Protein AF-A0A2D4P4P6-F1 (afdb_monomer_lite)

pLDDT: mean 73.0, std 26.08, range [29.73, 98.81]

Radius of gyration: 42.28 Å; chains: 1; bounding box: 96×67×113 Å

Structure (mmCIF, N/CA/C/O backbone):
data_AF-A0A2D4P4P6-F1
#
_entry.id   AF-A0A2D4P4P6-F1
#
loop_
_atom_site.group_PDB
_atom_site.id
_atom_site.type_symbol
_atom_site.label_atom_id
_atom_site.label_alt_id
_atom_site.label_comp_id
_atom_site.label_asym_id
_atom_site.label_entity_id
_atom_site.label_seq_id
_atom_site.pdbx_PDB_ins_code
_atom_site.Cartn_x
_atom_site.Cartn_y
_atom_site.Cartn_z
_atom_site.occupancy
_atom_site.B_iso_or_equiv
_atom_site.auth_seq_id
_atom_site.auth_comp_id
_atom_site.auth_asym_id
_atom_site.auth_atom_id
_atom_site.pdbx_PDB_model_num
ATOM 1 N N . MET A 1 1 ? 44.220 -4.987 -68.800 1.00 83.56 1 MET A N 1
ATOM 2 C CA . MET A 1 1 ? 42.803 -4.575 -68.641 1.00 83.56 1 MET A CA 1
ATOM 3 C C . MET A 1 1 ? 42.045 -5.497 -67.684 1.00 83.56 1 MET A C 1
ATOM 5 O O . MET A 1 1 ? 41.538 -4.999 -66.688 1.00 83.56 1 MET A O 1
ATOM 9 N N . LEU A 1 2 ? 42.049 -6.820 -67.900 1.00 89.75 2 LEU A N 1
ATOM 10 C CA . LEU A 1 2 ? 41.398 -7.807 -67.014 1.00 89.75 2 LEU A CA 1
ATOM 11 C C . LEU A 1 2 ? 41.877 -7.759 -65.550 1.00 89.75 2 LEU A C 1
ATOM 13 O O . LEU A 1 2 ? 41.054 -7.724 -64.644 1.00 89.75 2 LEU A O 1
ATOM 17 N N . SER A 1 3 ? 43.186 -7.663 -65.298 1.00 92.94 3 SER A N 1
ATOM 18 C CA . SER A 1 3 ? 43.728 -7.627 -63.927 1.00 92.94 3 SER A CA 1
ATOM 19 C C . SER A 1 3 ? 43.323 -6.371 -63.147 1.00 92.94 3 SER A C 1
ATOM 21 O O . SER A 1 3 ? 43.089 -6.429 -61.943 1.00 92.94 3 SER A O 1
ATOM 23 N N . SER A 1 4 ? 43.213 -5.227 -63.828 1.00 93.94 4 SER A N 1
ATOM 24 C CA . SER A 1 4 ? 42.753 -3.968 -63.227 1.00 93.94 4 SER A CA 1
ATOM 25 C C . SER A 1 4 ? 41.258 -4.011 -62.917 1.00 93.94 4 SER A C 1
ATOM 27 O O . SER A 1 4 ? 40.832 -3.497 -61.886 1.00 93.94 4 SER A O 1
ATOM 29 N N . TRP A 1 5 ? 40.472 -4.650 -63.788 1.00 92.12 5 TRP A N 1
ATOM 30 C CA . TRP A 1 5 ? 39.048 -4.879 -63.566 1.00 92.12 5 TRP A CA 1
ATOM 31 C C . TRP A 1 5 ? 38.815 -5.829 -62.385 1.00 92.12 5 TRP A C 1
ATOM 33 O O . TRP A 1 5 ? 38.072 -5.477 -61.476 1.00 92.12 5 TRP A O 1
ATOM 43 N N . LEU A 1 6 ? 39.537 -6.953 -62.332 1.00 94.31 6 LEU A N 1
ATOM 44 C CA . LEU A 1 6 ? 39.448 -7.931 -61.244 1.00 94.31 6 LEU A CA 1
ATOM 45 C C . LEU A 1 6 ? 39.867 -7.340 -59.890 1.00 94.31 6 LEU A C 1
ATOM 47 O O . LEU A 1 6 ? 39.228 -7.582 -58.871 1.00 94.31 6 LEU A O 1
ATOM 51 N N . ARG A 1 7 ? 40.918 -6.512 -59.873 1.00 94.94 7 ARG A N 1
ATOM 52 C CA . ARG A 1 7 ? 41.335 -5.794 -58.661 1.00 94.94 7 ARG A CA 1
ATOM 53 C C . ARG A 1 7 ? 40.265 -4.803 -58.203 1.00 94.94 7 ARG A C 1
ATOM 55 O O . ARG A 1 7 ? 40.015 -4.691 -57.010 1.00 94.94 7 ARG A O 1
ATOM 62 N N . ARG A 1 8 ? 39.619 -4.100 -59.138 1.00 95.19 8 ARG A N 1
ATOM 63 C CA . ARG A 1 8 ? 38.553 -3.141 -58.828 1.00 95.19 8 ARG A CA 1
ATOM 64 C C . ARG A 1 8 ? 37.302 -3.837 -58.291 1.00 95.19 8 ARG A C 1
ATOM 66 O O . ARG A 1 8 ? 36.744 -3.369 -57.308 1.00 95.19 8 ARG A O 1
ATOM 73 N N . THR A 1 9 ? 36.882 -4.951 -58.886 1.00 93.94 9 THR A N 1
ATOM 74 C CA . THR A 1 9 ? 35.724 -5.720 -58.404 1.00 93.94 9 THR A CA 1
ATOM 75 C C . THR A 1 9 ? 36.006 -6.400 -57.067 1.00 93.94 9 THR A C 1
ATOM 77 O O . THR A 1 9 ? 35.163 -6.346 -56.176 1.00 93.94 9 THR A O 1
ATOM 80 N N . SER A 1 10 ? 37.210 -6.946 -56.874 1.00 95.19 10 SER A N 1
ATOM 81 C CA . SER A 1 10 ? 37.650 -7.481 -55.579 1.00 95.19 10 SER A CA 1
ATOM 82 C C . SER A 1 10 ? 37.658 -6.400 -54.493 1.00 95.19 10 SER A C 1
ATOM 84 O O . SER A 1 10 ? 37.077 -6.600 -53.428 1.00 95.19 10 SER A O 1
ATOM 86 N N . GLN A 1 11 ? 38.211 -5.218 -54.784 1.00 94.69 11 GLN A N 1
ATOM 87 C CA . GLN A 1 11 ? 38.193 -4.084 -53.858 1.00 94.69 11 GLN A CA 1
ATOM 88 C C . GLN A 1 11 ? 36.762 -3.637 -53.528 1.00 94.69 11 GLN A C 1
ATOM 90 O O . GLN A 1 11 ? 36.450 -3.405 -52.363 1.00 94.69 11 GLN A O 1
ATOM 95 N N . GLN A 1 12 ? 35.885 -3.552 -54.532 1.00 94.69 12 GLN A N 1
ATOM 96 C CA . GLN A 1 12 ? 34.482 -3.176 -54.347 1.00 94.69 12 GLN A CA 1
ATOM 97 C C . GLN A 1 12 ? 33.739 -4.176 -53.449 1.00 94.69 12 GLN A C 1
ATOM 99 O O . GLN A 1 12 ? 32.992 -3.760 -52.565 1.00 94.69 12 GLN A O 1
ATOM 104 N N . SER A 1 13 ? 33.977 -5.477 -53.643 1.00 96.12 13 SER A N 1
ATOM 105 C CA . SER A 1 13 ? 33.396 -6.540 -52.818 1.00 96.12 13 SER A CA 1
ATOM 106 C C . SER A 1 13 ? 33.871 -6.457 -51.368 1.00 96.12 13 SER A C 1
ATOM 108 O O . SER A 1 13 ? 33.055 -6.557 -50.456 1.00 96.12 13 SER A O 1
ATOM 110 N N . CYS A 1 14 ? 35.169 -6.230 -51.138 1.00 95.44 14 CYS A N 1
ATOM 111 C CA . CYS A 1 14 ? 35.709 -6.048 -49.789 1.00 95.44 14 CYS A CA 1
ATOM 112 C C . CYS A 1 14 ? 35.119 -4.811 -49.099 1.00 95.44 14 CYS A C 1
ATOM 114 O O . CYS A 1 14 ? 34.770 -4.874 -47.923 1.00 95.44 14 CYS A O 1
ATOM 116 N N . CYS A 1 15 ? 34.967 -3.696 -49.822 1.00 95.44 15 CYS A N 1
ATOM 117 C CA . CYS A 1 15 ? 34.349 -2.484 -49.282 1.00 95.44 15 CYS A CA 1
ATOM 118 C C . CYS A 1 15 ? 32.874 -2.697 -48.910 1.00 95.44 15 CYS A C 1
ATOM 120 O O . CYS A 1 15 ? 32.446 -2.229 -47.859 1.00 95.44 15 CYS A O 1
ATOM 122 N N . ALA A 1 16 ? 32.110 -3.417 -49.738 1.00 95.19 16 ALA A N 1
ATOM 123 C CA . ALA A 1 16 ? 30.715 -3.741 -49.442 1.00 95.19 16 ALA A CA 1
ATOM 124 C C . ALA A 1 16 ? 30.589 -4.636 -48.196 1.00 95.19 16 ALA A C 1
ATOM 126 O O . ALA A 1 16 ? 29.801 -4.332 -47.305 1.00 95.19 16 ALA A O 1
ATOM 127 N N . ALA A 1 17 ? 31.424 -5.676 -48.092 1.00 95.62 17 ALA A N 1
ATOM 128 C CA . ALA A 1 17 ? 31.453 -6.556 -46.924 1.00 95.62 17 ALA A CA 1
ATOM 129 C C . ALA A 1 17 ? 31.847 -5.804 -45.639 1.00 95.62 17 ALA A C 1
ATOM 131 O O . ALA A 1 17 ? 31.240 -6.007 -44.590 1.00 95.62 17 ALA A O 1
ATOM 132 N N . ALA A 1 18 ? 32.824 -4.894 -45.713 1.00 95.25 18 ALA A N 1
ATOM 133 C CA . ALA A 1 18 ? 33.213 -4.065 -44.573 1.00 95.25 18 ALA A CA 1
ATOM 134 C C . ALA A 1 18 ? 32.061 -3.158 -44.102 1.00 95.25 18 ALA A C 1
ATOM 136 O O . ALA A 1 18 ? 31.799 -3.081 -42.904 1.00 95.25 18 ALA A O 1
ATOM 137 N N . ALA A 1 19 ? 31.339 -2.525 -45.034 1.00 95.06 19 ALA A N 1
ATOM 138 C CA . ALA A 1 19 ? 30.189 -1.683 -44.711 1.00 95.06 19 ALA A CA 1
ATOM 139 C C . ALA A 1 19 ? 29.049 -2.476 -44.048 1.00 95.06 19 ALA A C 1
ATOM 141 O O . ALA A 1 19 ? 28.453 -1.999 -43.082 1.00 95.06 19 ALA A O 1
ATOM 142 N N . GLU A 1 20 ? 28.778 -3.697 -44.520 1.00 95.62 20 GLU A N 1
ATOM 143 C CA . GLU A 1 20 ? 27.780 -4.588 -43.916 1.00 95.62 20 GLU A CA 1
ATOM 144 C C . GLU A 1 20 ? 28.156 -4.967 -42.478 1.00 95.62 20 GLU A C 1
ATOM 146 O O . GLU A 1 20 ? 27.330 -4.867 -41.570 1.00 95.62 20 GLU A O 1
ATOM 151 N N . VAL A 1 21 ? 29.415 -5.347 -42.241 1.00 94.94 21 VAL A N 1
ATOM 152 C CA . VAL A 1 21 ? 29.899 -5.680 -40.894 1.00 94.94 21 VAL A CA 1
ATOM 153 C C . VAL A 1 21 ? 29.772 -4.477 -39.956 1.00 94.94 21 VAL A C 1
ATOM 155 O O . VAL A 1 21 ? 29.282 -4.629 -38.839 1.00 94.94 21 VAL A O 1
ATOM 158 N N . THR A 1 22 ? 30.142 -3.271 -40.401 1.00 95.19 22 THR A N 1
ATOM 159 C CA . THR A 1 22 ? 29.988 -2.051 -39.593 1.00 95.19 22 THR A CA 1
ATOM 160 C C . THR A 1 22 ? 28.523 -1.746 -39.277 1.00 95.19 22 THR A C 1
ATOM 162 O O . THR A 1 22 ? 28.216 -1.409 -38.134 1.00 95.19 22 THR A O 1
ATOM 165 N N . ALA A 1 23 ? 27.611 -1.905 -40.242 1.00 93.88 23 ALA A N 1
ATOM 166 C CA . ALA A 1 23 ? 26.179 -1.713 -40.012 1.00 93.88 23 ALA A CA 1
ATOM 167 C C . ALA A 1 23 ? 25.640 -2.690 -38.953 1.00 93.88 23 ALA A C 1
ATOM 169 O O . ALA A 1 23 ? 24.974 -2.274 -38.009 1.00 93.88 23 ALA A O 1
ATOM 170 N N . ARG A 1 24 ? 26.022 -3.970 -39.035 1.00 93.31 24 ARG A N 1
ATOM 171 C CA . ARG A 1 24 ? 25.617 -4.991 -38.054 1.00 93.31 24 ARG A CA 1
ATOM 172 C C . ARG A 1 24 ? 26.153 -4.704 -36.654 1.00 93.31 24 ARG A C 1
ATOM 174 O O . ARG A 1 24 ? 25.419 -4.844 -35.681 1.00 93.31 24 ARG A O 1
ATOM 181 N N . VAL A 1 25 ? 27.413 -4.283 -36.538 1.00 93.88 25 VAL A N 1
ATOM 182 C CA . VAL A 1 25 ? 28.000 -3.884 -35.247 1.00 93.88 25 VAL A CA 1
ATOM 183 C C . VAL A 1 25 ? 27.255 -2.682 -34.661 1.00 93.88 25 VAL A C 1
ATOM 185 O O . VAL A 1 25 ? 26.959 -2.668 -33.465 1.00 93.88 25 VAL A O 1
ATOM 188 N N . GLN A 1 26 ? 26.905 -1.699 -35.495 1.00 91.00 26 GLN A N 1
ATOM 189 C CA . GLN A 1 26 ? 26.133 -0.535 -35.070 1.00 91.00 26 GLN A CA 1
ATOM 190 C C . GLN A 1 26 ? 24.738 -0.930 -34.567 1.00 91.00 26 GLN A C 1
ATOM 192 O O . GLN A 1 26 ? 24.301 -0.420 -33.535 1.00 91.00 26 GLN A O 1
ATOM 197 N N . ASP A 1 27 ? 24.051 -1.842 -35.254 1.00 92.19 27 ASP A N 1
ATOM 198 C CA . ASP A 1 27 ? 22.727 -2.320 -34.849 1.00 92.19 27 ASP A CA 1
ATOM 199 C C . ASP A 1 27 ? 22.785 -3.106 -33.534 1.00 92.19 27 ASP A C 1
ATOM 201 O O . ASP A 1 27 ? 22.009 -2.826 -32.620 1.00 92.19 27 ASP A O 1
ATOM 205 N N . CYS A 1 28 ? 23.758 -4.007 -33.371 1.00 93.56 28 CYS A N 1
ATOM 206 C CA . CYS A 1 28 ? 23.972 -4.714 -32.104 1.00 93.56 28 CYS A CA 1
ATOM 207 C C . CYS A 1 28 ? 24.255 -3.748 -30.943 1.00 93.56 28 CYS A C 1
ATOM 209 O O . CYS A 1 28 ? 23.679 -3.892 -29.869 1.00 93.56 28 CYS A O 1
ATOM 211 N N . SER A 1 29 ? 25.096 -2.728 -31.157 1.00 93.44 29 SER A N 1
ATOM 212 C CA . SER A 1 29 ? 25.375 -1.704 -30.140 1.00 93.44 29 SER A CA 1
ATOM 213 C C . SER A 1 29 ? 24.121 -0.914 -29.753 1.00 93.44 29 SER A C 1
ATOM 215 O O . SER A 1 29 ? 23.928 -0.574 -28.585 1.00 93.44 29 SER A O 1
ATOM 217 N N . ARG A 1 30 ? 23.238 -0.631 -30.717 1.00 93.00 30 ARG A N 1
ATOM 218 C CA . ARG A 1 30 ? 21.951 0.018 -30.439 1.00 93.00 30 ARG A CA 1
ATOM 219 C C . ARG A 1 30 ? 21.046 -0.874 -29.595 1.00 93.00 30 ARG A C 1
ATOM 221 O O . ARG A 1 30 ? 20.443 -0.370 -28.653 1.00 93.00 30 ARG A O 1
ATOM 228 N N . LEU A 1 31 ? 20.975 -2.168 -29.906 1.00 96.81 31 LEU A N 1
ATOM 229 C CA . LEU A 1 31 ? 20.166 -3.134 -29.158 1.00 96.81 31 LEU A CA 1
ATOM 230 C C . LEU A 1 31 ? 20.666 -3.328 -27.718 1.00 96.81 31 LEU A C 1
ATOM 232 O O . LEU A 1 31 ? 19.852 -3.276 -26.803 1.00 96.81 31 LEU A O 1
ATOM 236 N N . ASP A 1 32 ? 21.980 -3.420 -27.498 1.00 96.56 32 ASP A N 1
ATOM 237 C CA . ASP A 1 32 ? 22.584 -3.508 -26.153 1.00 96.56 32 ASP A CA 1
ATOM 238 C C . ASP A 1 32 ? 22.203 -2.308 -25.262 1.00 96.56 32 ASP A C 1
ATOM 240 O O . ASP A 1 32 ? 21.874 -2.455 -24.084 1.00 96.56 32 ASP A O 1
ATOM 244 N N . ARG A 1 33 ? 22.160 -1.098 -25.835 1.00 96.50 33 ARG A N 1
ATOM 245 C CA . ARG A 1 33 ? 21.708 0.101 -25.109 1.00 96.50 33 ARG A CA 1
ATOM 246 C C . ARG A 1 33 ? 20.234 0.027 -24.715 1.00 96.50 33 ARG A C 1
ATOM 248 O O . ARG A 1 33 ? 19.877 0.486 -23.627 1.00 96.50 33 ARG A O 1
ATOM 255 N N . PHE A 1 34 ? 19.383 -0.514 -25.587 1.00 97.50 34 PHE A N 1
ATOM 256 C CA . PHE A 1 34 ? 17.970 -0.721 -25.267 1.00 97.50 34 PHE A CA 1
ATOM 257 C C . PHE A 1 34 ? 17.800 -1.757 -24.158 1.00 97.50 34 PHE A C 1
ATOM 259 O O . PHE A 1 34 ? 17.034 -1.521 -23.227 1.00 97.50 34 PHE A O 1
ATOM 266 N N . GLU A 1 35 ? 18.550 -2.854 -24.211 1.00 97.94 35 GLU A N 1
ATOM 267 C CA . GLU A 1 35 ? 18.495 -3.913 -23.205 1.00 97.94 35 GLU A CA 1
ATOM 268 C C . GLU A 1 35 ? 18.905 -3.408 -21.817 1.00 97.94 35 GLU A C 1
ATOM 270 O O . GLU A 1 35 ? 18.143 -3.557 -20.863 1.00 97.94 35 GLU A O 1
ATOM 275 N N . LYS A 1 36 ? 20.017 -2.671 -21.720 1.00 98.25 36 LYS A N 1
ATOM 276 C CA . LYS A 1 36 ? 20.448 -2.026 -20.465 1.00 98.25 36 LYS A CA 1
ATOM 277 C C . LYS A 1 36 ? 19.409 -1.056 -19.916 1.00 98.25 36 LYS A C 1
ATOM 279 O O . LYS A 1 36 ? 19.173 -0.996 -18.713 1.00 98.25 36 LYS A O 1
ATOM 284 N N . THR A 1 37 ? 18.768 -0.290 -20.797 1.00 97.94 37 THR A N 1
ATOM 285 C CA . THR A 1 37 ? 17.708 0.639 -20.383 1.00 97.94 37 THR A CA 1
ATOM 286 C C . THR A 1 37 ? 16.501 -0.124 -19.838 1.00 97.94 37 THR A C 1
ATOM 288 O O . THR A 1 37 ? 15.964 0.249 -18.798 1.00 97.94 37 THR A O 1
ATOM 291 N N . ASN A 1 38 ? 16.104 -1.221 -20.488 1.00 98.19 38 ASN A N 1
ATOM 292 C CA . ASN A 1 38 ? 15.016 -2.077 -20.018 1.00 98.19 38 ASN A CA 1
ATOM 293 C C . ASN A 1 38 ? 15.330 -2.718 -18.665 1.00 98.19 38 ASN A C 1
ATOM 295 O O . ASN A 1 38 ? 14.456 -2.763 -17.802 1.00 98.19 38 ASN A O 1
ATOM 299 N N . GLU A 1 39 ? 16.566 -3.168 -18.452 1.00 98.31 39 GLU A N 1
ATOM 300 C CA . GLU A 1 39 ? 17.004 -3.714 -17.168 1.00 98.31 39 GLU A CA 1
ATOM 301 C C . GLU A 1 39 ? 16.921 -2.662 -16.053 1.00 98.31 39 GLU A C 1
ATOM 303 O O . GLU A 1 39 ? 16.354 -2.929 -14.991 1.00 98.31 39 GLU A O 1
ATOM 308 N N . MET A 1 40 ? 17.394 -1.436 -16.307 1.00 98.38 40 MET A N 1
ATOM 309 C CA . MET A 1 40 ? 17.274 -0.338 -15.341 1.00 98.38 40 MET A CA 1
ATOM 310 C C . MET A 1 40 ? 15.812 -0.002 -15.025 1.00 98.38 40 MET A C 1
ATOM 312 O O . MET A 1 40 ? 15.469 0.221 -13.864 1.00 98.38 40 MET A O 1
ATOM 316 N N . LEU A 1 41 ? 14.932 -0.003 -16.031 1.00 98.50 41 LEU A N 1
ATOM 317 C CA . LEU A 1 41 ? 13.499 0.222 -15.829 1.00 98.50 41 LEU A CA 1
ATOM 318 C C . LEU A 1 41 ? 12.847 -0.908 -15.030 1.00 98.50 41 LEU A C 1
ATOM 320 O O . LEU A 1 41 ? 12.016 -0.647 -14.162 1.00 98.50 41 LEU A O 1
ATOM 324 N N . LEU A 1 42 ? 13.230 -2.158 -15.289 1.00 98.50 42 LEU A N 1
ATOM 325 C CA . LEU A 1 42 ? 12.737 -3.305 -14.536 1.00 98.50 42 LEU A CA 1
ATOM 326 C C . LEU A 1 42 ? 13.175 -3.225 -13.069 1.00 98.50 42 LEU A C 1
ATOM 328 O O . LEU A 1 42 ? 12.354 -3.417 -12.171 1.00 98.50 42 LEU A O 1
ATOM 332 N N . ASN A 1 43 ? 14.441 -2.882 -12.821 1.00 98.38 43 ASN A N 1
ATOM 333 C CA . ASN A 1 43 ? 14.964 -2.681 -11.475 1.00 98.38 43 ASN A CA 1
ATOM 334 C C . ASN A 1 43 ? 14.226 -1.546 -10.748 1.00 98.38 43 ASN A C 1
ATOM 336 O O . ASN A 1 43 ? 13.784 -1.732 -9.613 1.00 98.38 43 ASN A O 1
ATOM 340 N N . PHE A 1 44 ? 14.017 -0.413 -11.424 1.00 98.56 44 PHE A N 1
ATOM 341 C CA . PHE A 1 44 ? 13.265 0.715 -10.880 1.00 98.56 44 PHE A CA 1
ATOM 342 C C . PHE A 1 44 ? 11.826 0.330 -10.527 1.00 98.56 44 PHE A C 1
ATOM 344 O O . PHE A 1 44 ? 11.369 0.630 -9.427 1.00 98.56 44 PHE A O 1
ATOM 351 N N . ASN A 1 45 ? 11.124 -0.363 -11.427 1.00 98.31 45 ASN A N 1
ATOM 352 C CA . ASN A 1 45 ? 9.757 -0.829 -11.190 1.00 98.31 45 ASN A CA 1
ATOM 353 C C . ASN A 1 45 ? 9.675 -1.799 -10.007 1.00 98.31 45 ASN A C 1
ATOM 355 O O . ASN A 1 45 ? 8.740 -1.730 -9.212 1.00 98.31 45 ASN A O 1
ATOM 359 N N . ASN A 1 46 ? 10.664 -2.680 -9.852 1.00 98.50 46 ASN A N 1
ATOM 360 C CA . ASN A 1 46 ? 10.730 -3.566 -8.697 1.00 98.50 46 ASN A CA 1
ATOM 361 C C . ASN A 1 46 ? 10.963 -2.778 -7.397 1.00 98.50 46 ASN A C 1
ATOM 363 O O . ASN A 1 46 ? 10.237 -2.956 -6.421 1.00 98.50 46 ASN A O 1
ATOM 367 N N . LEU A 1 47 ? 11.937 -1.863 -7.385 1.00 98.44 47 LEU A N 1
ATOM 368 C CA . LEU A 1 47 ? 12.246 -1.047 -6.211 1.00 98.44 47 LEU A CA 1
ATOM 369 C C . LEU A 1 47 ? 11.062 -0.161 -5.801 1.00 98.44 47 LEU A C 1
ATOM 371 O O . LEU A 1 47 ? 10.751 -0.059 -4.612 1.00 98.44 47 LEU A O 1
ATOM 375 N N . SER A 1 48 ? 10.394 0.469 -6.769 1.00 98.44 48 SER A N 1
ATOM 376 C CA . SER A 1 48 ? 9.210 1.292 -6.516 1.00 98.44 48 SER A CA 1
ATOM 377 C C . SER A 1 48 ? 8.043 0.444 -6.005 1.00 98.44 48 SER A C 1
ATOM 379 O O . SER A 1 48 ? 7.394 0.840 -5.035 1.00 98.44 48 SER A O 1
ATOM 381 N N . GLY A 1 49 ? 7.848 -0.758 -6.557 1.00 98.56 49 GLY A N 1
ATOM 382 C CA . GLY A 1 49 ? 6.881 -1.740 -6.069 1.00 98.56 49 GLY A CA 1
ATOM 383 C C . GLY A 1 49 ? 7.127 -2.141 -4.612 1.00 98.56 49 GLY A C 1
ATOM 384 O O . GLY A 1 49 ? 6.209 -2.069 -3.796 1.00 98.56 49 GLY A O 1
ATOM 385 N N . VAL A 1 50 ? 8.371 -2.475 -4.253 1.00 98.50 50 VAL A N 1
ATOM 386 C CA . VAL A 1 50 ? 8.755 -2.826 -2.873 1.00 98.50 50 VAL A CA 1
ATOM 387 C C . VAL A 1 50 ? 8.501 -1.663 -1.912 1.00 98.50 50 VAL A C 1
ATOM 389 O O . VAL A 1 50 ? 7.895 -1.857 -0.857 1.00 98.50 50 VAL A O 1
ATOM 392 N N . ARG A 1 51 ? 8.916 -0.440 -2.268 1.00 98.31 51 ARG A N 1
ATOM 393 C CA . ARG A 1 51 ? 8.692 0.753 -1.430 1.00 98.31 51 ARG A CA 1
ATOM 394 C C . ARG A 1 51 ? 7.203 1.026 -1.219 1.00 98.31 51 ARG A C 1
ATOM 396 O O . ARG A 1 51 ? 6.778 1.302 -0.098 1.00 98.31 51 ARG A O 1
ATOM 403 N N . MET A 1 52 ? 6.405 0.905 -2.279 1.00 98.50 52 MET A N 1
ATOM 404 C CA . MET A 1 52 ? 4.955 1.069 -2.206 1.00 98.50 52 MET A CA 1
ATOM 405 C C . MET A 1 52 ? 4.315 0.003 -1.311 1.00 98.50 52 MET A C 1
ATOM 407 O O . MET A 1 52 ? 3.480 0.338 -0.472 1.00 98.50 52 MET A O 1
ATOM 411 N N . GLN A 1 53 ? 4.721 -1.262 -1.446 1.00 98.62 53 GLN A N 1
ATOM 412 C CA . GLN A 1 53 ? 4.210 -2.349 -0.615 1.00 98.62 53 GLN A CA 1
ATOM 413 C C . GLN A 1 53 ? 4.505 -2.105 0.871 1.00 98.62 53 GLN A C 1
ATOM 415 O O . GLN A 1 53 ? 3.595 -2.210 1.689 1.00 98.62 53 GLN A O 1
ATOM 420 N N . GLN A 1 54 ? 5.731 -1.703 1.216 1.00 98.38 54 GLN A N 1
ATOM 421 C CA . GLN A 1 54 ? 6.109 -1.395 2.600 1.00 98.38 54 GLN A CA 1
ATOM 422 C C . GLN A 1 54 ? 5.254 -0.275 3.201 1.00 98.38 54 GLN A C 1
ATOM 424 O O . GLN A 1 54 ? 4.793 -0.377 4.339 1.00 98.38 54 GLN A O 1
ATOM 429 N N . MET A 1 55 ? 5.025 0.800 2.443 1.00 98.44 55 MET A N 1
ATOM 430 C CA . MET A 1 55 ? 4.156 1.891 2.880 1.00 98.44 55 MET A CA 1
ATOM 431 C C . MET A 1 55 ? 2.711 1.407 3.062 1.00 98.44 55 MET A C 1
ATOM 433 O O . MET A 1 55 ? 2.082 1.705 4.078 1.00 98.44 55 MET A O 1
ATOM 437 N N . ASN A 1 56 ? 2.194 0.631 2.109 1.00 98.56 56 ASN A N 1
ATOM 438 C CA . ASN A 1 56 ? 0.839 0.094 2.161 1.00 98.56 56 ASN A CA 1
ATOM 439 C C . ASN A 1 56 ? 0.635 -0.840 3.366 1.00 98.56 56 ASN A C 1
ATOM 441 O O . ASN A 1 56 ? -0.378 -0.746 4.054 1.00 98.56 56 ASN A O 1
ATOM 445 N N . GLU A 1 57 ? 1.607 -1.696 3.681 1.00 98.56 57 GLU A N 1
ATOM 446 C CA . GLU A 1 57 ? 1.565 -2.570 4.859 1.00 98.56 57 GLU A CA 1
ATOM 447 C C . GLU A 1 57 ? 1.471 -1.769 6.164 1.00 98.56 57 GLU A C 1
ATOM 449 O O . GLU A 1 57 ? 0.629 -2.068 7.015 1.00 98.56 57 GLU A O 1
ATOM 454 N N . ARG A 1 58 ? 2.272 -0.705 6.304 1.00 98.19 58 ARG A N 1
ATOM 455 C CA . ARG A 1 58 ? 2.216 0.195 7.469 1.00 98.19 58 ARG A CA 1
ATOM 456 C C . ARG A 1 58 ? 0.872 0.910 7.566 1.00 98.19 58 ARG A C 1
ATOM 458 O O . ARG A 1 58 ? 0.281 0.974 8.641 1.00 98.19 58 ARG A O 1
ATOM 465 N N . PHE A 1 59 ? 0.356 1.396 6.441 1.00 98.62 59 PHE A N 1
ATOM 466 C CA . PHE A 1 59 ? -0.943 2.060 6.387 1.00 98.62 59 PHE A CA 1
ATOM 467 C C . PHE A 1 59 ? -2.090 1.127 6.807 1.00 98.62 59 PHE A C 1
ATOM 469 O O . PHE A 1 59 ? -2.938 1.488 7.630 1.00 98.62 59 PHE A O 1
ATOM 476 N N . LEU A 1 60 ? -2.090 -0.108 6.296 1.00 98.62 60 LEU A N 1
ATOM 477 C CA . LEU A 1 60 ? -3.062 -1.133 6.674 1.00 98.62 60 LEU A CA 1
ATOM 478 C C . LEU A 1 60 ? -2.945 -1.513 8.151 1.00 98.62 60 LEU A C 1
ATOM 480 O O . LEU A 1 60 ? -3.966 -1.726 8.808 1.00 98.62 60 LEU A O 1
ATOM 484 N N . HIS A 1 61 ? -1.723 -1.576 8.685 1.00 98.75 61 HIS A N 1
ATOM 485 C CA . HIS A 1 61 ? -1.495 -1.809 10.105 1.00 98.75 61 HIS A CA 1
ATOM 486 C C . HIS A 1 61 ? -2.116 -0.697 10.960 1.00 98.75 61 HIS A C 1
ATOM 488 O O . HIS A 1 61 ? -2.928 -0.994 11.832 1.00 98.75 61 HIS A O 1
ATOM 494 N N . HIS A 1 62 ? -1.838 0.575 10.657 1.00 98.75 62 HIS A N 1
ATOM 495 C CA . HIS A 1 62 ? -2.433 1.703 11.382 1.00 98.75 62 HIS A CA 1
ATOM 496 C C . HIS A 1 62 ? -3.962 1.709 11.304 1.00 98.75 62 HIS A C 1
ATOM 498 O O . HIS A 1 62 ? -4.635 1.883 12.319 1.00 98.75 62 HIS A O 1
ATOM 504 N N . THR A 1 63 ? -4.521 1.438 10.124 1.00 98.75 63 THR A N 1
ATOM 505 C CA . THR A 1 63 ? -5.976 1.343 9.942 1.00 98.75 63 THR A CA 1
ATOM 506 C C . THR A 1 63 ? -6.577 0.230 10.804 1.00 98.75 63 THR A C 1
ATOM 508 O O . THR A 1 63 ? -7.622 0.419 11.426 1.00 98.75 63 THR A O 1
ATOM 511 N N . ARG A 1 64 ? -5.911 -0.928 10.893 1.00 98.75 64 ARG A N 1
ATOM 512 C CA . ARG A 1 64 ? -6.350 -2.037 11.748 1.00 98.75 64 ARG A CA 1
ATOM 513 C C . ARG A 1 64 ? -6.342 -1.648 13.225 1.00 98.75 64 ARG A C 1
ATOM 515 O O . ARG A 1 64 ? -7.343 -1.884 13.898 1.00 98.75 64 ARG A O 1
ATOM 522 N N . THR A 1 65 ? -5.276 -1.006 13.696 1.00 98.69 65 THR A N 1
ATOM 523 C CA . THR A 1 65 ? -5.170 -0.527 15.080 1.00 98.69 65 THR A CA 1
ATOM 524 C C . THR A 1 65 ? -6.303 0.439 15.423 1.00 98.69 65 THR A C 1
ATOM 526 O O . THR A 1 65 ? -6.947 0.286 16.456 1.00 98.69 65 THR A O 1
ATOM 529 N N . LEU A 1 66 ? -6.630 1.380 14.531 1.00 98.81 66 LEU A N 1
ATOM 530 C CA . LEU A 1 66 ? -7.758 2.297 14.736 1.00 98.81 66 LEU A CA 1
ATOM 531 C C . LEU A 1 66 ? -9.101 1.557 14.843 1.00 98.81 66 LEU A C 1
ATOM 533 O O . LEU A 1 66 ? -9.933 1.884 15.691 1.00 98.81 66 LEU A O 1
ATOM 537 N N . VAL A 1 67 ? -9.315 0.528 14.018 1.00 98.75 67 VAL A N 1
ATOM 538 C CA . VAL A 1 67 ? -10.522 -0.312 14.083 1.00 98.75 67 VAL A CA 1
ATOM 539 C C . VAL A 1 67 ? -10.592 -1.101 15.394 1.00 98.75 67 VAL A C 1
ATOM 541 O O . VAL A 1 67 ? -11.680 -1.270 15.945 1.00 98.75 67 VAL A O 1
ATOM 544 N N . GLU A 1 68 ? -9.464 -1.588 15.902 1.00 98.81 68 GLU A N 1
ATOM 545 C CA . GLU A 1 68 ? -9.382 -2.281 17.193 1.00 98.81 68 GLU A CA 1
ATOM 546 C C . GLU A 1 68 ? -9.677 -1.330 18.356 1.00 98.81 68 GLU A C 1
ATOM 548 O O . GLU A 1 68 ? -10.583 -1.602 19.141 1.00 98.81 68 GLU A O 1
ATOM 553 N N . MET A 1 69 ? -9.045 -0.155 18.384 1.00 98.81 69 MET A N 1
ATOM 554 C CA . MET A 1 69 ? -9.322 0.877 19.389 1.00 98.81 69 MET A CA 1
ATOM 555 C C . MET A 1 69 ? -10.797 1.293 19.391 1.00 98.81 69 MET A C 1
ATOM 557 O O . MET A 1 69 ? -11.403 1.451 20.452 1.00 98.81 69 MET A O 1
ATOM 561 N N . LYS A 1 70 ? -11.422 1.415 18.211 1.00 98.44 70 LYS A N 1
ATOM 562 C CA . LYS A 1 70 ? -12.866 1.666 18.110 1.00 98.44 70 LYS A CA 1
ATOM 563 C C . LYS A 1 70 ? -13.680 0.554 18.779 1.00 98.44 70 LYS A C 1
ATOM 565 O O . LYS A 1 70 ? -14.625 0.853 19.507 1.00 98.44 70 LYS A O 1
ATOM 570 N N . LYS A 1 71 ? -13.341 -0.718 18.542 1.00 98.75 71 LYS A N 1
ATOM 571 C CA . LYS A 1 71 ? -14.031 -1.857 19.177 1.00 98.75 71 LYS A CA 1
ATOM 572 C C . LYS A 1 71 ? -13.878 -1.825 20.697 1.00 98.75 71 LYS A C 1
ATOM 574 O O . LYS A 1 71 ? -14.846 -2.113 21.404 1.00 98.75 71 LYS A O 1
ATOM 579 N N . ASP A 1 72 ? -12.705 -1.446 21.193 1.00 98.56 72 ASP A N 1
ATOM 580 C CA . ASP A 1 72 ? -12.455 -1.308 22.627 1.00 98.56 72 ASP A CA 1
ATOM 581 C C . ASP A 1 72 ? -13.327 -0.208 23.238 1.00 98.56 72 ASP A C 1
ATOM 583 O O . ASP A 1 72 ? -13.996 -0.438 24.249 1.00 98.56 72 ASP A O 1
ATOM 587 N N . LEU A 1 73 ? -13.423 0.953 22.581 1.00 98.69 73 LEU A N 1
ATOM 588 C CA . LEU A 1 73 ? -14.329 2.027 22.993 1.00 98.69 73 LEU A CA 1
ATOM 589 C C . LEU A 1 73 ? -15.796 1.578 22.962 1.00 98.69 73 LEU A C 1
ATOM 591 O O . LEU A 1 73 ? -16.519 1.770 23.943 1.00 98.69 73 LEU A O 1
ATOM 595 N N . ASP A 1 74 ? -16.233 0.911 21.891 1.00 98.38 74 ASP A N 1
ATOM 596 C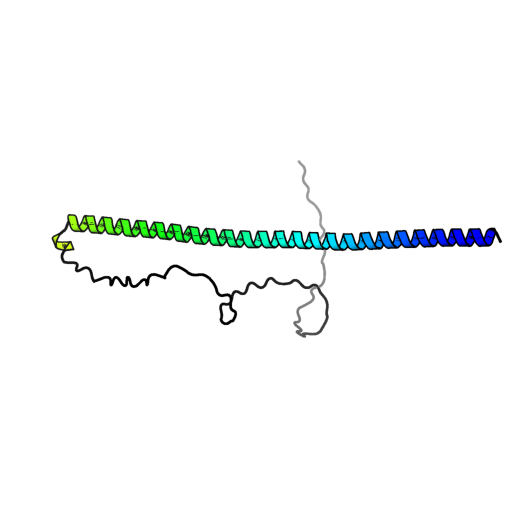 CA . ASP A 1 74 ? -17.591 0.365 21.777 1.00 98.38 74 ASP A CA 1
ATOM 597 C C . ASP A 1 74 ? -17.907 -0.603 22.937 1.00 98.38 74 ASP A C 1
ATOM 599 O O . ASP A 1 74 ? -19.015 -0.598 23.489 1.00 98.38 74 ASP A O 1
ATOM 603 N N . SER A 1 75 ? -16.927 -1.413 23.350 1.00 98.69 75 SER A N 1
ATOM 604 C CA . SER A 1 75 ? -17.026 -2.322 24.496 1.00 98.69 75 SER A CA 1
ATOM 605 C C . SER A 1 75 ? -17.131 -1.570 25.828 1.00 98.69 75 SER A C 1
ATOM 607 O O . SER A 1 75 ? -18.041 -1.838 26.624 1.00 98.69 75 SER A O 1
ATOM 609 N N . ILE A 1 76 ? -16.259 -0.581 26.055 1.00 98.62 76 ILE A N 1
ATOM 610 C CA . ILE A 1 76 ? -16.254 0.257 27.263 1.00 98.62 76 ILE A CA 1
ATOM 611 C C . ILE A 1 76 ? -17.595 0.977 27.413 1.00 98.62 76 ILE A C 1
ATOM 613 O O . ILE A 1 76 ? -18.257 0.842 28.447 1.00 98.62 76 ILE A O 1
ATOM 617 N N . PHE A 1 77 ? -18.062 1.669 26.371 1.00 98.62 77 PHE A N 1
ATOM 618 C CA . PHE A 1 77 ? -19.330 2.392 26.424 1.00 98.62 77 PHE A CA 1
ATOM 619 C C . PHE A 1 77 ? -20.524 1.452 26.626 1.00 98.62 77 PHE A C 1
ATOM 621 O O . PHE A 1 77 ? -21.450 1.772 27.373 1.00 98.62 77 PHE A O 1
ATOM 628 N N . ARG A 1 78 ? -20.520 0.258 26.019 1.00 98.44 78 ARG A N 1
ATOM 629 C CA . ARG A 1 78 ? -21.554 -0.763 26.265 1.00 98.44 78 ARG A CA 1
ATOM 630 C C . ARG A 1 78 ? -21.572 -1.214 27.726 1.00 98.44 78 ARG A C 1
ATOM 632 O O . ARG A 1 78 ? -22.650 -1.345 28.315 1.00 98.44 78 ARG A O 1
ATOM 639 N N . ARG A 1 79 ? -20.400 -1.429 28.330 1.00 98.44 79 ARG A N 1
ATOM 640 C CA . ARG A 1 79 ? -20.276 -1.824 29.740 1.00 98.44 79 ARG A CA 1
ATOM 641 C C . ARG A 1 79 ? -20.757 -0.716 30.674 1.00 98.44 79 ARG A C 1
ATOM 643 O O . ARG A 1 79 ? -21.520 -1.012 31.591 1.00 98.44 79 ARG A O 1
ATOM 650 N N . ILE A 1 80 ? -20.404 0.540 30.398 1.00 97.50 80 ILE A N 1
ATOM 651 C CA . ILE A 1 80 ? -20.893 1.709 31.145 1.00 97.50 80 ILE A CA 1
ATOM 652 C C . ILE A 1 80 ? -22.420 1.792 31.076 1.00 97.50 80 ILE A C 1
ATOM 654 O O . ILE A 1 80 ? -23.066 1.844 32.119 1.00 97.50 80 ILE A O 1
ATOM 658 N N . ARG A 1 81 ? -23.018 1.717 29.877 1.00 96.69 81 ARG A N 1
ATOM 659 C CA . ARG A 1 81 ? -24.487 1.729 29.714 1.00 96.69 81 ARG A CA 1
ATOM 660 C C . ARG A 1 81 ? -25.158 0.596 30.492 1.00 96.69 81 ARG A C 1
ATOM 662 O O . ARG A 1 81 ? -26.168 0.812 31.155 1.00 96.69 81 ARG A O 1
ATOM 669 N N . THR A 1 82 ? -24.563 -0.597 30.467 1.00 96.81 82 THR A N 1
ATOM 670 C CA . THR A 1 82 ? -25.059 -1.755 31.225 1.00 96.81 82 THR A CA 1
ATOM 671 C C . THR A 1 82 ? -25.011 -1.509 32.733 1.00 96.81 82 THR A C 1
ATOM 673 O O . THR A 1 82 ? -25.968 -1.825 33.436 1.00 96.81 82 THR A O 1
ATOM 676 N N . LEU A 1 83 ? -23.914 -0.945 33.245 1.00 96.25 83 LEU A N 1
ATOM 677 C CA . LEU A 1 83 ? -23.761 -0.627 34.666 1.00 96.25 83 LEU A CA 1
ATOM 678 C C . LEU A 1 83 ? -24.709 0.496 35.104 1.00 96.25 83 LEU A C 1
ATOM 680 O O . LEU A 1 83 ? -25.409 0.302 36.095 1.00 96.25 83 LEU A O 1
ATOM 684 N N . LYS A 1 84 ? -24.815 1.598 34.338 1.00 93.06 84 LYS A N 1
ATOM 685 C CA . LYS A 1 84 ? -25.812 2.664 34.575 1.00 93.06 84 LYS A CA 1
ATOM 686 C C . LYS A 1 84 ? -27.218 2.061 34.667 1.00 93.06 84 LYS A C 1
ATOM 688 O O . LYS A 1 84 ? -27.917 2.280 35.649 1.00 93.06 84 LYS A O 1
ATOM 693 N N . GLY A 1 85 ? -27.599 1.221 33.700 1.00 92.19 85 GLY A N 1
ATOM 694 C CA . GLY A 1 85 ? -28.913 0.573 33.682 1.00 92.19 85 GLY A CA 1
ATOM 695 C C . GLY A 1 85 ? -29.162 -0.382 34.857 1.00 92.19 85 GLY A C 1
ATOM 696 O O . GLY A 1 85 ? -30.288 -0.474 35.341 1.00 92.19 85 GLY A O 1
ATOM 697 N N . LYS A 1 86 ? -28.134 -1.089 35.345 1.00 94.56 86 LYS A N 1
ATOM 698 C CA . LYS A 1 86 ? -28.248 -1.938 36.545 1.00 94.56 86 LYS A CA 1
ATOM 699 C C . LYS A 1 86 ? -28.414 -1.106 37.816 1.00 94.56 86 LYS A C 1
ATOM 701 O O . LYS A 1 86 ? -29.278 -1.428 38.624 1.00 94.56 86 LYS A O 1
ATOM 706 N N . LEU A 1 87 ? -27.623 -0.046 37.980 1.00 92.25 87 LEU A N 1
ATOM 707 C CA . LEU A 1 87 ? -27.682 0.817 39.161 1.00 92.25 87 LEU A CA 1
ATOM 708 C C . LEU A 1 87 ? -29.007 1.578 39.249 1.00 92.25 87 LEU A C 1
ATOM 710 O O . LEU A 1 87 ? -29.615 1.582 40.314 1.00 92.25 87 LEU A O 1
ATOM 714 N N . ALA A 1 88 ? -29.508 2.107 38.129 1.00 89.19 88 ALA A N 1
ATOM 715 C CA . ALA A 1 88 ? -30.813 2.767 38.074 1.00 89.19 88 ALA A CA 1
ATOM 716 C C . ALA A 1 88 ? -31.968 1.844 38.507 1.00 89.19 88 ALA A C 1
ATOM 718 O O . ALA A 1 88 ? -32.927 2.294 39.124 1.00 89.19 88 ALA A O 1
ATOM 719 N N . LYS A 1 89 ? -31.870 0.537 38.218 1.00 90.44 89 LYS A N 1
ATOM 720 C CA . LYS A 1 89 ? -32.863 -0.461 38.649 1.00 90.44 89 LYS A CA 1
ATOM 721 C C . LYS A 1 89 ? -32.732 -0.846 40.120 1.00 90.44 89 LYS A C 1
ATOM 723 O O . LYS A 1 89 ? -33.742 -1.137 40.748 1.00 90.44 89 LYS A O 1
ATOM 728 N N . GLN A 1 90 ? -31.508 -0.915 40.648 1.00 93.94 90 GLN A N 1
ATOM 729 C CA . GLN A 1 90 ? -31.280 -1.316 42.040 1.00 93.94 90 GLN A CA 1
ATOM 730 C C . GLN A 1 90 ? -31.508 -0.179 43.038 1.00 93.94 90 GLN A C 1
ATOM 732 O O . GLN A 1 90 ? -31.957 -0.441 44.149 1.00 93.94 90 GLN A O 1
ATOM 737 N N . TYR A 1 91 ? -31.234 1.065 42.643 1.00 90.62 91 TYR A N 1
ATOM 738 C CA . TYR A 1 91 ? -31.320 2.238 43.514 1.00 90.62 91 TYR A CA 1
ATOM 739 C C . TYR A 1 91 ? -32.007 3.411 42.796 1.00 90.62 91 TYR A C 1
ATOM 741 O O . TYR A 1 91 ? -31.351 4.413 42.500 1.00 90.62 91 TYR A O 1
ATOM 749 N N . PRO A 1 92 ? -33.314 3.310 42.498 1.00 83.88 92 PRO A N 1
ATOM 750 C CA . PRO A 1 92 ? -34.024 4.316 41.707 1.00 83.88 92 PRO A CA 1
ATOM 751 C C . PRO A 1 92 ? -33.965 5.721 42.331 1.00 83.88 92 PRO A C 1
ATOM 753 O O . PRO A 1 92 ? -33.636 6.674 41.632 1.00 83.88 92 PRO A O 1
ATOM 756 N N . GLU A 1 93 ? -34.154 5.832 43.649 1.00 81.69 93 GLU A N 1
ATOM 757 C CA . GLU A 1 93 ? -34.132 7.109 44.391 1.00 81.69 93 GLU A CA 1
ATOM 758 C C . GLU A 1 93 ? -32.747 7.784 44.422 1.00 81.69 93 GLU A C 1
ATOM 760 O O . GLU A 1 93 ? -32.625 9.004 44.500 1.00 81.69 93 GLU A O 1
ATOM 765 N N . ALA A 1 94 ? -31.668 6.997 44.371 1.00 77.38 94 ALA A N 1
ATOM 766 C CA . ALA A 1 94 ? -30.307 7.533 44.328 1.00 77.38 94 ALA A CA 1
ATOM 767 C C . ALA A 1 94 ? -29.913 7.973 42.909 1.00 77.38 94 ALA A C 1
ATOM 769 O O . ALA A 1 94 ? -29.070 8.854 42.747 1.00 77.38 94 ALA A O 1
ATOM 770 N N . PHE A 1 95 ? -30.516 7.363 41.884 1.00 73.94 95 PHE A N 1
ATOM 771 C CA . PHE A 1 95 ? -30.238 7.652 40.478 1.00 73.94 95 PHE A CA 1
ATOM 772 C C . PHE A 1 95 ? -31.092 8.803 39.923 1.00 73.94 95 PHE A C 1
ATOM 774 O O . PHE A 1 95 ? -30.642 9.484 39.007 1.00 73.94 95 PHE A O 1
ATOM 781 N N . SER A 1 96 ? -32.280 9.064 40.485 1.00 71.00 96 SER A N 1
ATOM 782 C CA . SER A 1 96 ? -33.151 10.188 40.097 1.00 71.00 96 SER A CA 1
ATOM 783 C C . SER A 1 96 ? -32.577 11.564 40.444 1.00 71.00 96 SER A C 1
ATOM 785 O O . SER A 1 96 ? -32.901 12.546 39.785 1.00 71.00 96 SER A O 1
ATOM 787 N N . ASN A 1 97 ? -31.713 11.641 41.462 1.00 66.94 97 ASN A N 1
ATOM 788 C CA . ASN A 1 97 ? -31.138 12.901 41.949 1.00 66.94 97 ASN A CA 1
ATOM 789 C C . ASN A 1 97 ? -29.871 13.322 41.188 1.00 66.94 97 ASN A C 1
ATOM 791 O O . ASN A 1 97 ? -29.360 14.424 41.392 1.00 66.94 97 ASN A O 1
ATOM 795 N N . VAL A 1 98 ? -29.353 12.456 40.313 1.00 67.75 98 VAL A N 1
ATOM 796 C CA . VAL A 1 98 ? -28.238 12.781 39.426 1.00 67.75 98 VAL A CA 1
ATOM 797 C C . VAL A 1 98 ? -28.836 13.421 38.180 1.00 67.75 98 VAL A C 1
ATOM 799 O O . VAL A 1 98 ? -29.198 12.736 37.228 1.00 67.75 98 VAL A O 1
ATOM 802 N N . HIS A 1 99 ? -28.986 14.745 38.203 1.00 59.66 99 HIS A N 1
ATOM 803 C CA . HIS A 1 99 ? -29.312 15.504 37.000 1.00 59.66 99 HIS A CA 1
ATOM 804 C C . HIS A 1 99 ? -28.205 15.233 35.972 1.00 59.66 99 HIS A C 1
ATOM 806 O O . HIS A 1 99 ? -27.053 15.613 36.185 1.00 59.66 99 HIS A O 1
ATOM 812 N N . GLU A 1 100 ? -28.536 14.523 34.892 1.00 60.38 100 GLU A N 1
ATOM 813 C CA . GLU A 1 100 ? -27.663 14.400 33.728 1.00 60.38 100 GLU A CA 1
ATOM 814 C C . GLU A 1 100 ? -27.451 15.840 33.238 1.00 60.38 100 GLU A C 1
ATOM 816 O O . GLU A 1 100 ? -28.393 16.501 32.790 1.00 60.38 100 GLU A O 1
ATOM 821 N N . SER A 1 101 ? -26.247 16.382 33.439 1.00 56.19 101 SER A N 1
ATOM 822 C CA . SER A 1 101 ? -25.839 17.626 32.794 1.00 56.19 101 SER A CA 1
ATOM 823 C C . SER A 1 101 ? -26.161 17.458 31.312 1.00 56.19 101 SER A C 1
ATOM 825 O O . SER A 1 101 ? -25.802 16.405 30.776 1.00 56.19 101 SER A O 1
ATOM 827 N N . PRO A 1 102 ? -26.819 18.420 30.643 1.00 50.34 102 PRO A N 1
ATOM 828 C CA . PRO A 1 102 ? -27.031 18.321 29.212 1.00 50.34 102 PRO A CA 1
ATOM 829 C C . PRO A 1 102 ? -25.654 18.212 28.565 1.00 50.34 102 PRO A C 1
ATOM 831 O O . PRO A 1 102 ? -24.894 19.179 28.518 1.00 50.34 102 PRO A O 1
ATOM 834 N N . ILE A 1 103 ? -25.298 17.002 28.140 1.00 52.53 103 ILE A N 1
ATOM 835 C CA . ILE A 1 103 ? -24.291 16.818 27.114 1.00 52.53 103 ILE A CA 1
ATOM 836 C C . ILE A 1 103 ? -24.942 17.510 25.931 1.00 52.53 103 ILE A C 1
ATOM 838 O O . ILE A 1 103 ? -25.953 17.025 25.429 1.00 52.53 103 ILE A O 1
ATOM 842 N N . LEU A 1 104 ? -24.464 18.714 25.615 1.00 51.78 104 LEU A N 1
ATOM 843 C CA . LEU A 1 104 ? -24.865 19.410 24.409 1.00 51.78 104 LEU A CA 1
ATOM 844 C C . LEU A 1 104 ? -24.576 18.436 23.272 1.00 51.78 104 LEU A C 1
ATOM 846 O O . LEU A 1 104 ? -23.422 18.118 22.985 1.00 51.78 104 LEU A O 1
ATOM 850 N N . GLU A 1 105 ? -25.646 17.878 22.720 1.00 47.06 105 GLU A N 1
ATOM 851 C CA . GLU A 1 105 ? -25.642 17.279 21.402 1.00 47.06 105 GLU A CA 1
ATOM 852 C C . GLU A 1 105 ? -25.350 18.437 20.439 1.00 47.06 105 GLU A C 1
ATOM 854 O O . GLU A 1 105 ? -26.259 19.016 19.854 1.00 47.06 105 GLU A O 1
ATOM 859 N N . ASP A 1 106 ? -24.075 18.821 20.319 1.00 49.78 106 ASP A N 1
ATOM 860 C CA . ASP A 1 106 ? -23.573 19.526 19.139 1.00 49.78 106 ASP A CA 1
ATOM 861 C C . ASP A 1 106 ? -23.541 18.493 18.004 1.00 49.78 106 ASP A C 1
ATOM 863 O O . ASP A 1 106 ? -22.497 18.030 17.549 1.00 49.78 106 ASP A O 1
ATOM 867 N N . ASP A 1 107 ? -24.742 18.081 17.602 1.00 49.22 107 ASP A N 1
ATOM 868 C CA . ASP A 1 107 ? -25.039 17.264 16.430 1.00 49.22 107 ASP A CA 1
ATOM 869 C C . ASP A 1 107 ? -25.205 18.189 15.208 1.00 49.22 107 ASP A C 1
ATOM 871 O O . ASP A 1 107 ? -26.080 18.000 14.366 1.00 49.22 107 ASP A O 1
ATOM 875 N N . ASP A 1 108 ? -24.362 19.226 15.113 1.00 52.03 108 ASP A N 1
ATOM 876 C CA . ASP A 1 108 ? -24.216 20.054 13.911 1.00 52.03 108 ASP A CA 1
ATOM 877 C C . ASP A 1 108 ? -23.094 19.471 13.041 1.00 52.03 108 ASP A C 1
ATOM 879 O O . ASP A 1 108 ? -22.083 20.102 12.728 1.00 52.03 108 ASP A O 1
ATOM 883 N N . PHE A 1 109 ? -23.234 18.188 12.695 1.00 49.81 109 PHE A N 1
ATOM 884 C CA . PHE A 1 109 ? -22.491 17.616 11.581 1.00 49.81 109 PHE A CA 1
ATOM 885 C C . PHE A 1 109 ? -23.282 17.916 10.311 1.00 49.81 109 PHE A C 1
ATOM 887 O O . PHE A 1 109 ? -24.145 17.144 9.889 1.00 49.81 109 PHE A O 1
ATOM 894 N N . ASP A 1 110 ? -22.991 19.081 9.739 1.00 57.94 110 ASP A N 1
ATOM 895 C CA . ASP A 1 110 ? -23.540 19.559 8.475 1.00 57.94 110 ASP A CA 1
ATOM 896 C C . ASP A 1 110 ? -23.502 18.418 7.428 1.00 57.94 110 ASP A C 1
ATOM 898 O O . ASP A 1 110 ? -22.431 17.843 7.166 1.00 57.94 110 ASP A O 1
ATOM 902 N N . PRO A 1 111 ? -24.644 17.989 6.857 1.00 51.09 111 PRO A N 1
ATOM 903 C CA . PRO A 1 111 ? -24.655 16.895 5.902 1.00 51.09 111 PRO A CA 1
ATOM 904 C C . PRO A 1 111 ? -23.949 17.348 4.627 1.00 51.09 111 PRO A C 1
ATOM 906 O O . PRO A 1 111 ? -24.521 18.071 3.816 1.00 51.09 111 PRO A O 1
ATOM 909 N N . VAL A 1 112 ? -22.715 16.875 4.422 1.00 46.91 112 VAL A N 1
ATOM 910 C CA . VAL A 1 112 ? -21.967 17.083 3.175 1.00 46.91 112 VAL A CA 1
ATOM 911 C C . VAL A 1 112 ? -22.870 16.698 1.991 1.00 46.91 112 VAL A C 1
ATOM 913 O O . VAL A 1 112 ? -23.228 15.517 1.858 1.00 46.91 112 VAL A O 1
ATOM 916 N N . PRO A 1 113 ? -23.276 17.650 1.128 1.00 44.16 113 PRO A N 1
ATOM 917 C CA . PRO A 1 113 ? -24.133 17.332 0.002 1.00 44.16 113 PRO A CA 1
ATOM 918 C C . PRO A 1 113 ? -23.382 16.422 -0.975 1.00 44.16 113 PRO A C 1
ATOM 920 O O . PRO A 1 113 ? -22.256 16.690 -1.396 1.00 44.16 113 PRO A O 1
ATOM 923 N N . LYS A 1 114 ? -24.026 15.306 -1.326 1.00 46.69 114 LYS A N 1
ATOM 924 C CA . LYS A 1 114 ? -23.568 14.394 -2.375 1.00 46.69 114 LYS A CA 1
ATOM 925 C C . LYS A 1 114 ? -23.695 15.065 -3.745 1.00 46.69 114 LYS A C 1
ATOM 927 O O . LYS A 1 114 ? -24.759 15.582 -4.071 1.00 46.69 114 LYS A O 1
ATOM 932 N N . SER A 1 115 ? -22.648 14.866 -4.555 1.00 39.28 115 SER A N 1
ATOM 933 C CA . SER A 1 115 ? -22.562 15.107 -6.008 1.00 39.28 115 SER A CA 1
ATOM 934 C C . SER A 1 115 ? -22.362 16.587 -6.373 1.00 39.28 115 SER A C 1
ATOM 936 O O . SER A 1 115 ? -23.053 17.453 -5.870 1.00 39.28 115 SER A O 1
ATOM 938 N N . THR A 1 116 ? -21.392 16.975 -7.202 1.00 38.44 116 THR A N 1
ATOM 939 C CA . THR A 1 116 ? -21.106 16.491 -8.562 1.00 38.44 116 THR A CA 1
ATOM 940 C C . THR A 1 116 ? -19.673 16.824 -9.006 1.00 38.44 116 THR A C 1
ATOM 942 O O . THR A 1 116 ? -19.000 17.672 -8.437 1.00 38.44 116 THR A O 1
ATOM 945 N N . ALA A 1 117 ? -19.241 16.119 -10.047 1.00 45.56 117 ALA A N 1
ATOM 946 C CA . ALA A 1 117 ? -17.935 16.131 -10.690 1.00 45.56 117 ALA A CA 1
ATOM 947 C C . ALA A 1 117 ? -17.331 17.500 -11.084 1.00 45.56 117 ALA A C 1
ATOM 949 O O . ALA A 1 117 ? -18.042 18.455 -11.384 1.00 45.56 117 ALA A O 1
ATOM 950 N N . THR A 1 118 ? -16.001 17.444 -11.258 1.00 41.81 118 THR A N 1
ATOM 951 C CA . THR A 1 118 ? -15.141 18.297 -12.101 1.00 41.81 118 THR A CA 1
ATOM 952 C C . THR A 1 118 ? -14.736 19.643 -11.505 1.00 41.81 118 THR A C 1
ATOM 954 O O . THR A 1 118 ? -15.562 20.536 -11.397 1.00 41.81 118 THR A O 1
ATOM 957 N N . THR A 1 119 ? -13.439 19.825 -11.215 1.00 38.59 119 THR A N 1
ATOM 958 C CA . THR A 1 119 ? -12.556 20.819 -11.870 1.00 38.59 119 THR A CA 1
ATOM 959 C C . THR A 1 119 ? -11.105 20.583 -11.428 1.00 38.59 119 THR A C 1
ATOM 961 O O . THR A 1 119 ? -10.789 20.582 -10.244 1.00 38.59 119 THR A O 1
ATOM 964 N N . ILE A 1 120 ? -10.228 20.358 -12.405 1.00 51.78 120 ILE A N 1
ATOM 965 C CA . ILE A 1 120 ? -8.769 20.431 -12.276 1.00 51.78 120 ILE A CA 1
ATOM 966 C C . ILE A 1 120 ? -8.398 21.918 -12.228 1.00 51.78 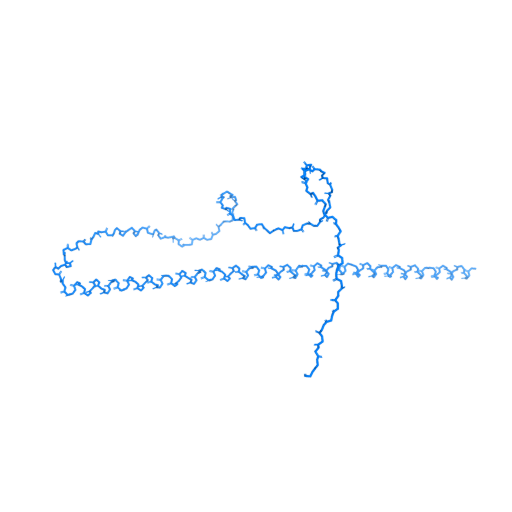120 ILE A C 1
ATOM 968 O O . ILE A 1 120 ? -8.734 22.622 -13.176 1.00 51.78 120 ILE A O 1
ATOM 972 N N . ALA A 1 121 ? -7.698 22.385 -11.192 1.00 42.31 121 ALA A N 1
ATOM 973 C CA . ALA A 1 121 ? -6.882 23.601 -11.245 1.00 42.31 121 ALA A CA 1
ATOM 974 C C . ALA A 1 121 ? -5.913 23.680 -10.054 1.00 42.31 121 ALA A C 1
ATOM 976 O O . ALA A 1 121 ? -6.158 23.145 -8.981 1.00 42.31 121 ALA A O 1
ATOM 977 N N . THR A 1 122 ? -4.794 24.323 -10.340 1.00 43.88 122 THR A N 1
ATOM 978 C CA . THR A 1 122 ? -3.467 24.373 -9.718 1.00 43.88 122 THR A CA 1
ATOM 979 C C . THR A 1 122 ? -3.302 25.381 -8.572 1.00 43.88 122 THR A C 1
ATOM 981 O O . THR A 1 122 ? -4.150 26.248 -8.386 1.00 43.88 122 THR A O 1
ATOM 984 N N . SER A 1 123 ? -2.117 25.308 -7.941 1.00 41.25 123 SER A N 1
ATOM 985 C CA . SER A 1 123 ? -1.507 26.195 -6.924 1.00 41.25 123 SER A CA 1
ATOM 986 C C . SER A 1 123 ? -2.004 26.017 -5.490 1.00 41.25 123 SER A C 1
ATOM 988 O O . SER A 1 123 ? -3.189 25.830 -5.268 1.00 41.25 123 SER A O 1
ATOM 990 N N . GLU A 1 124 ? -1.217 26.158 -4.425 1.00 45.06 124 GLU A N 1
ATOM 991 C CA . GLU A 1 124 ? 0.219 26.168 -4.065 1.00 45.06 124 GLU A CA 1
ATOM 992 C C . G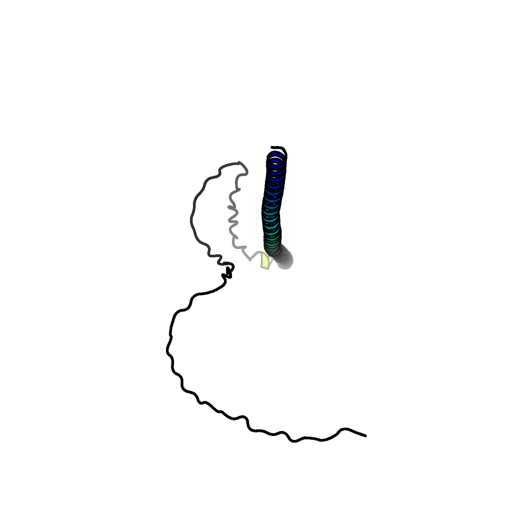LU A 1 124 ? 0.210 26.672 -2.596 1.00 45.06 124 GLU A C 1
ATOM 994 O O . GLU A 1 124 ? -0.698 27.417 -2.236 1.00 45.06 124 GLU A O 1
ATOM 999 N N . GLN A 1 125 ? 1.215 26.312 -1.778 1.00 44.19 125 GLN A N 1
ATOM 1000 C CA . GLN A 1 125 ? 1.410 26.706 -0.358 1.00 44.19 125 GLN A CA 1
ATOM 1001 C C . GLN A 1 125 ? 0.430 26.072 0.661 1.00 44.19 125 GLN A C 1
ATOM 1003 O O . GLN A 1 125 ? -0.775 26.112 0.489 1.00 44.19 125 GLN A O 1
ATOM 1008 N N . THR A 1 126 ? 0.841 25.469 1.784 1.00 43.00 126 THR A N 1
ATOM 1009 C CA . THR A 1 126 ? 2.084 25.603 2.565 1.00 43.00 126 THR A CA 1
ATOM 1010 C C . THR A 1 126 ? 2.238 24.432 3.555 1.00 43.00 126 THR A C 1
ATOM 1012 O O . THR A 1 126 ? 1.260 23.990 4.146 1.00 43.00 126 THR A O 1
ATOM 1015 N N . THR A 1 127 ? 3.501 24.038 3.766 1.00 50.16 127 THR A N 1
ATOM 1016 C CA . THR A 1 127 ? 4.122 23.513 5.003 1.00 50.16 127 THR A CA 1
ATOM 1017 C C . THR A 1 127 ? 3.564 22.252 5.673 1.00 50.16 127 THR A C 1
ATOM 1019 O O . THR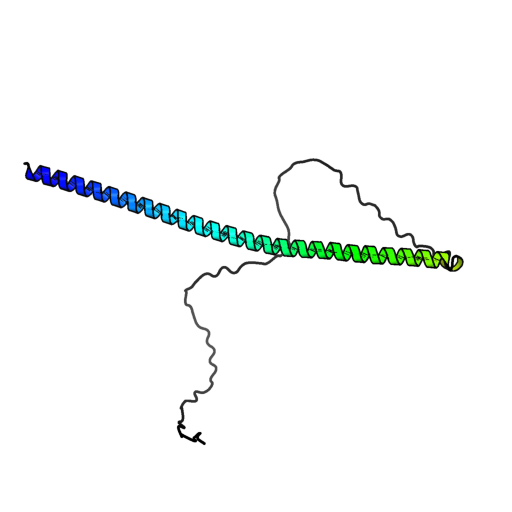 A 1 127 ? 2.781 22.346 6.609 1.00 50.16 127 THR A O 1
ATOM 1022 N N . GLU A 1 128 ? 4.167 21.101 5.368 1.00 39.38 128 GLU A N 1
ATOM 1023 C CA . GLU A 1 128 ? 4.572 20.161 6.421 1.00 39.38 128 GLU A CA 1
ATOM 1024 C C . GLU A 1 128 ? 5.833 19.408 5.981 1.00 39.38 128 GLU A C 1
ATOM 1026 O O . GLU A 1 128 ? 5.903 18.800 4.915 1.00 39.38 128 GLU A O 1
ATOM 1031 N N . SER A 1 129 ? 6.870 19.546 6.797 1.00 65.50 129 SER A N 1
ATOM 1032 C CA . SER A 1 129 ? 8.187 18.946 6.637 1.00 65.50 129 SER A CA 1
ATOM 1033 C C . SER A 1 129 ? 8.082 17.425 6.778 1.00 65.50 129 SER A C 1
ATOM 1035 O O . SER A 1 129 ? 7.904 16.920 7.882 1.00 65.50 129 SER A O 1
ATOM 1037 N N . CYS A 1 130 ? 8.256 16.695 5.680 1.00 44.59 130 CYS A N 1
ATOM 1038 C CA . CYS A 1 130 ? 8.626 15.283 5.707 1.00 44.59 130 CYS A CA 1
ATOM 1039 C C . CYS A 1 130 ? 9.959 15.134 4.975 1.00 44.59 130 CYS A C 1
ATOM 1041 O O . CYS A 1 130 ? 10.010 14.831 3.784 1.00 44.59 130 CYS A O 1
ATOM 1043 N N . ASP A 1 131 ? 11.041 15.398 5.704 1.00 48.84 131 ASP A N 1
ATOM 1044 C CA . ASP A 1 131 ? 12.390 15.037 5.293 1.00 48.84 131 ASP A CA 1
ATOM 1045 C C . ASP A 1 131 ? 12.522 13.509 5.329 1.00 48.84 131 ASP A C 1
ATOM 1047 O O . ASP A 1 131 ? 12.622 12.885 6.381 1.00 48.84 131 ASP A O 1
ATOM 1051 N N . THR A 1 132 ? 12.452 12.888 4.157 1.00 56.97 132 THR A N 1
ATOM 1052 C CA . THR A 1 132 ? 13.115 11.603 3.909 1.00 56.97 132 THR A CA 1
ATOM 1053 C C . THR A 1 132 ? 13.817 11.707 2.565 1.00 56.97 132 THR A C 1
ATOM 1055 O O . THR A 1 132 ? 13.443 11.079 1.575 1.00 56.97 132 THR A O 1
ATOM 1058 N N . SER A 1 133 ? 14.834 12.565 2.527 1.00 49.50 133 SER A N 1
ATOM 1059 C CA . SER A 1 133 ? 15.817 12.573 1.447 1.00 49.50 133 SER A CA 1
ATOM 1060 C C . SER A 1 133 ? 16.562 11.228 1.436 1.00 49.50 133 SER A C 1
ATOM 1062 O O . SER A 1 133 ? 17.108 10.837 2.468 1.00 49.50 133 SER A O 1
ATOM 1064 N N . PRO A 1 134 ? 16.604 10.476 0.321 1.00 57.59 134 PRO A N 1
ATOM 1065 C CA . PRO A 1 134 ? 17.537 9.370 0.198 1.00 57.59 134 PRO A CA 1
ATOM 1066 C C . PRO A 1 134 ? 18.900 9.935 -0.218 1.00 57.59 134 PRO A C 1
ATOM 1068 O O . PRO A 1 134 ? 19.013 10.544 -1.283 1.00 57.59 134 PRO A O 1
ATOM 1071 N N . ASP A 1 135 ? 19.920 9.726 0.616 1.00 42.34 135 ASP A N 1
ATOM 1072 C CA . ASP A 1 135 ? 21.320 10.012 0.295 1.00 42.34 135 ASP A CA 1
ATOM 1073 C C . ASP A 1 135 ? 21.683 9.452 -1.086 1.00 42.34 135 ASP A C 1
ATOM 1075 O O . ASP A 1 135 ? 21.651 8.240 -1.332 1.00 42.34 135 ASP A O 1
ATOM 1079 N N . ILE A 1 136 ? 22.034 10.350 -2.005 1.00 47.00 136 ILE A N 1
ATOM 1080 C CA . ILE A 1 136 ? 22.578 9.996 -3.311 1.00 47.00 136 ILE A CA 1
ATOM 1081 C C . ILE A 1 136 ? 24.085 9.865 -3.122 1.00 47.00 136 ILE A C 1
ATOM 1083 O O . ILE A 1 136 ? 24.814 10.856 -3.116 1.00 47.00 136 ILE A O 1
ATOM 1087 N N . ILE A 1 137 ? 24.556 8.631 -2.947 1.00 44.53 137 ILE A N 1
ATOM 1088 C CA . ILE A 1 137 ? 25.985 8.312 -2.940 1.00 44.53 137 ILE A CA 1
ATOM 1089 C C . ILE A 1 137 ? 26.567 8.756 -4.289 1.00 44.53 137 ILE A C 1
ATOM 1091 O O . ILE A 1 137 ? 26.348 8.110 -5.313 1.00 44.53 137 ILE A O 1
ATOM 1095 N N . SER A 1 138 ? 27.304 9.866 -4.289 1.00 39.97 138 SER A N 1
ATOM 1096 C CA . SER A 1 138 ? 28.141 10.288 -5.414 1.00 39.97 138 SER A CA 1
ATOM 1097 C C . SER A 1 138 ? 29.591 9.869 -5.143 1.00 39.97 138 SER A C 1
ATOM 1099 O O . SER A 1 138 ? 30.138 10.255 -4.107 1.00 39.97 138 SER A O 1
ATOM 1101 N N . PRO A 1 139 ? 30.245 9.093 -6.029 1.00 42.09 139 PRO A N 1
ATOM 1102 C CA . PRO A 1 139 ? 31.645 8.730 -5.857 1.00 42.09 139 PRO A CA 1
ATOM 1103 C C . PRO A 1 139 ? 32.604 9.835 -6.339 1.00 42.09 139 PRO A C 1
ATOM 1105 O O . PRO A 1 139 ? 32.649 10.157 -7.520 1.00 42.09 139 PRO A O 1
ATOM 1108 N N . ALA A 1 140 ? 33.428 10.284 -5.390 1.00 35.59 140 ALA A N 1
ATOM 1109 C CA . ALA A 1 140 ? 34.863 10.579 -5.473 1.00 35.59 140 ALA A CA 1
ATOM 1110 C C . ALA A 1 140 ? 35.434 11.828 -6.197 1.00 35.59 140 ALA A C 1
ATOM 1112 O O . ALA A 1 140 ? 35.118 12.175 -7.330 1.00 35.59 140 ALA A O 1
ATOM 1113 N N . THR A 1 141 ? 36.486 12.325 -5.526 1.00 36.62 141 THR A N 1
ATOM 1114 C CA . THR A 1 141 ? 37.639 13.138 -5.966 1.00 36.62 141 THR A CA 1
ATOM 1115 C C . THR A 1 141 ? 37.485 14.664 -5.989 1.00 36.62 141 THR A C 1
ATOM 1117 O O . THR A 1 141 ? 37.015 15.241 -6.957 1.00 36.62 141 THR A O 1
ATOM 1120 N N . SER A 1 142 ? 37.996 15.333 -4.947 1.00 39.19 142 SER A N 1
ATOM 1121 C CA . SER A 1 142 ? 38.971 16.424 -5.108 1.00 39.19 142 SER A CA 1
ATOM 1122 C C . SER A 1 142 ? 39.558 16.837 -3.756 1.00 39.19 142 SER A C 1
ATOM 1124 O O . SER A 1 142 ? 38.850 17.024 -2.775 1.00 39.19 142 SER A O 1
ATOM 1126 N N . HIS A 1 143 ? 40.876 16.938 -3.770 1.00 43.97 143 HIS A N 1
ATOM 1127 C CA . HIS A 1 143 ? 41.820 17.425 -2.775 1.00 43.97 143 HIS A CA 1
ATOM 1128 C C . HIS A 1 143 ? 41.622 18.916 -2.442 1.00 43.97 143 HIS A C 1
ATOM 1130 O O . HIS A 1 143 ? 41.333 19.668 -3.36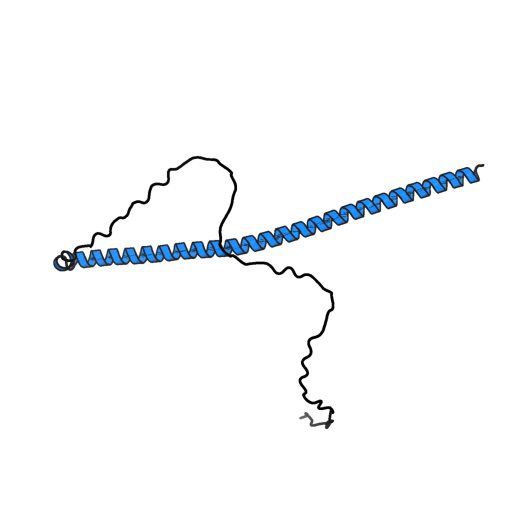6 1.00 43.97 143 HIS A O 1
ATOM 1136 N N . ASP A 1 144 ? 41.803 19.294 -1.165 1.00 32.50 144 ASP A N 1
ATOM 1137 C CA . ASP A 1 144 ? 42.275 20.590 -0.603 1.00 32.50 144 ASP A CA 1
ATOM 1138 C C . ASP A 1 144 ? 41.806 20.692 0.867 1.00 32.50 144 ASP A C 1
ATOM 1140 O O . ASP A 1 144 ? 40.681 20.307 1.160 1.00 32.50 144 ASP A O 1
ATOM 1144 N N . PHE A 1 145 ? 42.497 21.216 1.881 1.00 29.73 145 PHE A N 1
ATOM 1145 C CA . PHE A 1 145 ? 43.872 21.620 2.193 1.00 29.73 145 PHE A CA 1
ATOM 1146 C C . PHE A 1 145 ? 43.810 22.009 3.695 1.00 29.73 145 PHE A C 1
ATOM 1148 O O . PHE A 1 145 ? 42.876 22.703 4.084 1.00 29.73 145 PHE A O 1
ATOM 1155 N N . GLU A 1 146 ? 44.767 21.523 4.497 1.00 39.16 146 GLU A N 1
ATOM 1156 C CA . GLU A 1 146 ? 45.191 21.936 5.858 1.00 39.16 146 GLU A CA 1
ATOM 1157 C C . GLU A 1 146 ? 44.140 22.270 6.948 1.00 39.16 146 GLU A C 1
ATOM 1159 O O . GLU A 1 146 ? 43.489 23.311 6.913 1.00 39.16 146 GLU A O 1
ATOM 1164 N N . ASP A 1 147 ? 44.146 21.498 8.046 1.00 34.78 147 ASP A N 1
ATOM 1165 C CA . ASP A 1 147 ? 43.983 22.089 9.384 1.00 34.78 147 ASP A CA 1
ATOM 1166 C C . ASP A 1 147 ? 45.075 21.579 10.333 1.00 34.78 147 ASP A C 1
ATOM 1168 O O . ASP A 1 147 ? 45.257 20.380 10.566 1.00 34.78 147 ASP A O 1
ATOM 1172 N N . LEU A 1 148 ? 45.840 22.544 10.830 1.00 36.91 148 LEU A N 1
ATOM 1173 C CA . LEU A 1 148 ? 46.980 22.404 11.713 1.00 36.91 148 LEU A CA 1
ATOM 1174 C C . LEU A 1 148 ? 46.475 22.283 13.152 1.00 36.91 148 LEU A C 1
ATOM 1176 O O . LEU A 1 148 ? 46.147 23.282 13.786 1.00 36.91 148 LEU A O 1
ATOM 1180 N N . SER A 1 149 ? 46.523 21.085 13.729 1.00 43.31 149 SER A N 1
ATOM 1181 C CA . SER A 1 149 ? 46.589 20.960 15.188 1.00 43.31 149 SER A CA 1
ATOM 1182 C C . SER A 1 149 ? 47.638 19.931 15.597 1.00 43.31 149 SER A C 1
ATOM 1184 O O . SER A 1 149 ? 47.452 18.718 15.580 1.00 43.31 149 SER A O 1
ATOM 1186 N N . GLN A 1 150 ? 48.805 20.472 15.945 1.00 38.53 150 GLN A N 1
ATOM 1187 C CA . GLN A 1 150 ? 49.871 19.781 16.652 1.00 38.53 150 GLN A CA 1
ATOM 1188 C C . GLN A 1 150 ? 49.373 19.372 18.043 1.00 38.53 150 GLN A C 1
ATOM 1190 O O . GLN A 1 150 ? 49.096 20.222 18.887 1.00 38.53 150 GLN A O 1
ATOM 1195 N N . GLY A 1 151 ? 49.314 18.068 18.294 1.00 31.83 151 GLY A N 1
ATOM 1196 C CA . GLY A 1 151 ? 49.263 17.486 19.630 1.00 31.83 151 GLY A CA 1
ATOM 1197 C C . GLY A 1 151 ? 50.431 16.508 19.773 1.00 31.83 151 GLY A C 1
ATOM 1198 O O . GLY A 1 151 ? 50.455 15.518 19.044 1.00 31.83 151 GLY A O 1
ATOM 1199 N N . PRO A 1 152 ? 51.425 16.773 20.638 1.00 37.38 152 PRO A N 1
ATOM 1200 C CA . PRO A 1 152 ? 52.578 15.903 20.802 1.00 37.38 152 PRO A CA 1
ATOM 1201 C C . PRO A 1 152 ? 52.227 14.768 21.766 1.00 37.38 152 PRO A C 1
ATOM 1203 O O . PRO A 1 152 ? 51.909 15.024 22.924 1.00 37.38 152 PRO A O 1
ATOM 1206 N N . TYR A 1 153 ? 52.309 13.520 21.316 1.00 35.22 153 TYR A N 1
ATOM 1207 C CA . TYR A 1 153 ? 52.512 12.399 22.230 1.00 35.22 153 TYR A CA 1
ATOM 1208 C C . TYR A 1 153 ? 53.318 11.286 21.550 1.00 35.22 153 TYR A C 1
ATOM 1210 O O . TYR A 1 153 ? 52.856 10.558 20.679 1.00 35.22 153 TYR A O 1
ATOM 1218 N N . ASP A 1 154 ? 54.591 11.276 21.929 1.00 33.41 154 ASP A N 1
ATOM 1219 C CA . ASP A 1 154 ? 55.444 10.136 22.241 1.00 33.41 154 ASP A CA 1
ATOM 1220 C C . ASP A 1 154 ? 55.360 8.877 21.371 1.00 33.41 154 ASP A C 1
ATOM 1222 O O . ASP A 1 154 ? 54.555 7.963 21.544 1.00 33.41 154 ASP A O 1
ATOM 1226 N N . SER A 1 155 ? 56.370 8.803 20.508 1.00 32.88 155 SER A N 1
ATOM 1227 C CA . SER A 1 155 ? 56.934 7.577 19.968 1.00 32.88 155 SER A CA 1
ATOM 1228 C C . SER A 1 155 ? 57.481 6.703 21.105 1.00 32.88 155 SER A C 1
ATOM 1230 O O . SER A 1 155 ? 58.488 7.045 21.725 1.00 32.88 155 SER A O 1
ATOM 1232 N N . VAL A 1 156 ? 56.861 5.546 21.347 1.00 34.25 156 VAL A N 1
ATOM 1233 C CA . VAL A 1 156 ? 57.539 4.403 21.972 1.00 34.25 156 VAL A CA 1
ATOM 1234 C C . VAL A 1 156 ? 57.789 3.379 20.880 1.00 34.25 156 VAL A C 1
ATOM 1236 O O . VAL A 1 156 ? 56.911 2.631 20.454 1.00 34.25 156 VAL A O 1
ATOM 1239 N N . ALA A 1 157 ? 59.022 3.406 20.396 1.00 36.59 157 ALA A N 1
ATOM 1240 C CA . ALA A 1 157 ? 59.593 2.364 19.578 1.00 36.59 157 ALA A CA 1
ATOM 1241 C C . ALA A 1 157 ? 59.950 1.134 20.431 1.00 36.59 157 ALA A C 1
ATOM 1243 O O . ALA A 1 157 ? 60.168 1.226 21.637 1.00 36.59 157 ALA A O 1
ATOM 1244 N N . VAL A 1 158 ? 60.157 0.035 19.705 1.00 37.62 158 VAL A N 1
ATOM 1245 C CA . VAL A 1 158 ? 60.955 -1.146 20.068 1.00 37.62 158 VAL A CA 1
ATOM 1246 C C . VAL A 1 158 ? 60.186 -2.297 20.721 1.00 37.62 158 VAL A C 1
ATOM 1248 O O . VAL A 1 158 ? 60.152 -2.496 21.930 1.00 37.62 158 VAL A O 1
ATOM 1251 N N . ASN A 1 159 ? 59.659 -3.123 19.813 1.00 35.28 159 ASN A N 1
ATOM 1252 C CA . ASN A 1 159 ? 59.707 -4.585 19.841 1.00 35.28 159 ASN A CA 1
ATOM 1253 C C . ASN A 1 159 ? 60.858 -5.134 20.709 1.00 35.28 159 ASN A C 1
ATOM 1255 O O . ASN A 1 159 ? 62.030 -4.990 20.355 1.00 35.28 159 ASN A O 1
ATOM 1259 N N . GLY A 1 160 ? 60.504 -5.826 21.790 1.00 35.78 160 GLY A N 1
ATOM 1260 C CA . GLY A 1 160 ? 61.399 -6.653 22.591 1.00 35.78 160 GLY A CA 1
ATOM 1261 C C . GLY A 1 160 ? 60.895 -8.094 22.617 1.00 35.78 160 GLY A C 1
ATOM 1262 O O . GLY A 1 160 ? 59.799 -8.364 23.096 1.00 35.78 160 GLY A O 1
ATOM 1263 N N . GLN A 1 161 ? 61.709 -8.984 22.057 1.00 35.78 161 GLN A N 1
ATOM 1264 C CA . GLN A 1 161 ? 61.641 -10.446 22.073 1.00 35.78 161 GLN A CA 1
ATOM 1265 C C . GLN A 1 161 ? 61.138 -11.065 23.395 1.00 35.78 161 GLN A C 1
ATOM 1267 O O . GLN A 1 161 ? 61.637 -10.715 24.460 1.00 35.78 161 GLN A O 1
ATOM 1272 N N . SER A 1 162 ? 60.320 -12.120 23.302 1.00 35.97 162 SER A N 1
ATOM 1273 C CA . SER A 1 162 ? 60.513 -13.325 24.125 1.00 35.97 162 SER A CA 1
ATOM 1274 C C . SER A 1 162 ? 59.891 -14.539 23.435 1.00 35.97 162 SER A C 1
ATOM 1276 O O . SER A 1 162 ? 58.690 -14.779 23.517 1.00 35.97 162 SER A O 1
ATOM 1278 N N . ILE A 1 163 ? 60.738 -15.278 22.723 1.00 42.66 163 ILE A N 1
ATOM 1279 C CA . ILE A 1 163 ? 60.520 -16.680 22.377 1.00 42.66 163 ILE A CA 1
ATOM 1280 C C . ILE A 1 163 ? 61.170 -17.519 23.480 1.00 42.66 163 ILE A C 1
ATOM 1282 O O . ILE A 1 163 ? 62.374 -17.408 23.682 1.00 42.66 163 ILE A O 1
ATOM 1286 N N . THR A 1 164 ? 60.382 -18.318 24.193 1.00 41.56 164 THR A N 1
ATOM 1287 C CA . THR A 1 164 ? 60.842 -19.503 24.936 1.00 41.56 164 THR A CA 1
ATOM 1288 C C . THR A 1 164 ? 59.661 -20.463 25.060 1.00 41.56 164 THR A C 1
ATOM 1290 O O . THR A 1 164 ? 58.776 -20.276 25.891 1.00 41.56 164 THR A O 1
ATOM 1293 N N . ASP A 1 165 ? 59.604 -21.354 24.080 1.00 38.06 165 ASP A N 1
ATOM 1294 C CA . ASP A 1 165 ? 59.373 -22.802 24.118 1.00 38.06 165 ASP A CA 1
ATOM 1295 C C . ASP A 1 165 ? 58.872 -23.503 25.404 1.00 38.06 165 ASP A C 1
ATOM 1297 O O . ASP A 1 165 ? 59.414 -23.324 26.490 1.00 38.06 165 ASP A O 1
ATOM 1301 N N . GLU A 1 166 ? 57.916 -24.407 25.134 1.00 42.97 166 GLU A N 1
ATOM 1302 C CA . GLU A 1 166 ? 57.723 -25.781 25.647 1.00 42.97 166 GLU A CA 1
ATOM 1303 C C . GLU A 1 166 ? 57.159 -26.064 27.055 1.00 42.97 166 GLU A C 1
ATOM 1305 O O . GLU A 1 166 ? 57.726 -25.689 28.069 1.00 42.97 166 GLU A O 1
ATOM 1310 N N . ASP A 1 167 ? 56.029 -26.796 27.060 1.00 45.66 167 ASP A N 1
ATOM 1311 C CA . ASP A 1 167 ? 55.767 -28.052 27.802 1.00 45.66 167 ASP A CA 1
ATOM 1312 C C . ASP A 1 167 ? 54.394 -28.598 27.320 1.00 45.66 167 ASP A C 1
ATOM 1314 O O . ASP A 1 167 ? 53.356 -27.976 27.533 1.00 45.66 167 ASP A O 1
ATOM 1318 N N . ASN A 1 168 ? 54.347 -29.537 26.368 1.00 39.84 168 ASN A N 1
ATOM 1319 C CA . ASN A 1 168 ? 54.401 -31.004 26.494 1.00 39.84 168 ASN A CA 1
ATOM 1320 C C . ASN A 1 168 ? 53.108 -31.657 27.041 1.00 39.84 168 ASN A C 1
ATOM 1322 O O . ASN A 1 168 ? 52.803 -31.596 28.229 1.00 39.84 168 ASN A O 1
ATOM 1326 N N . GLU A 1 169 ? 52.395 -32.347 26.145 1.00 50.69 169 GLU A N 1
ATOM 1327 C CA . GLU A 1 169 ? 51.268 -33.247 26.405 1.00 50.69 169 GLU A CA 1
ATOM 1328 C C . GLU A 1 169 ? 51.669 -34.646 25.916 1.00 50.69 169 GLU A C 1
ATOM 1330 O O . GLU A 1 169 ? 51.852 -34.838 24.713 1.00 50.69 169 GLU A O 1
ATOM 1335 N N . THR A 1 170 ? 51.836 -35.621 26.819 1.00 52.19 170 THR A N 1
ATOM 1336 C CA . THR A 1 170 ? 51.563 -37.047 26.542 1.00 52.19 170 THR A CA 1
ATOM 1337 C C . THR A 1 170 ? 51.567 -37.913 27.814 1.00 52.19 170 THR A C 1
ATOM 1339 O O . THR A 1 170 ? 52.523 -37.865 28.585 1.00 52.19 170 THR A O 1
ATOM 1342 N N . ASP A 1 171 ? 50.520 -38.746 27.897 1.00 47.53 171 ASP A N 1
ATOM 1343 C CA . ASP A 1 171 ? 50.232 -39.912 28.768 1.00 47.53 171 ASP A CA 1
ATOM 1344 C C . ASP A 1 171 ? 49.709 -39.673 30.203 1.00 47.53 171 ASP A C 1
ATOM 1346 O O . ASP A 1 171 ? 50.486 -39.310 31.115 1.00 47.53 171 ASP A O 1
#

Organism: Micrurus surinamensis (NCBI:txid129470)

Foldseek 3Di:
DVVVVVVVVVVVVVVVVVVVVVVVVVVVVVVVVVVVVVVVVVVVVVVVVVVVVVVVVVVVVVVVVVVVVVVVVVVVVVVVVVVLVVCCVVCVPVNVPPPPDPPPCPVPPPPDDDDDDDDDDDDDDDDDDDDPDDDDDDDDDDDDDDDDDDDDDDDDDDDDDDDDDDDDDDD

InterPro domains:
  IPR019371 KxDL domain [PF10241] (31-95)
  IPR039843 KxDL motif-containing protein 1-like [PTHR13511] (25-170)

Secondary structure (DSSP, 8-state):
-HHHHHHHHHHHHHHHHHHHHHHHHHHHHHHHHHHHHHHHHHHHHHHHHHHHHHHHHHHHHHHHHHHHHHHHHHHHHHHHHHHHHHHHHH-HHHHTTS----------------------------------PPP------------------------------------

Sequence (171 aa):
MLSSWLRRTSQQSCCAAAAEVTARVQDCSRLDRFEKTNEMLLNFNNLSGVRMQQMNERFLHHTRTLVEMKKDLDSIFRRIRTLKGKLAKQYPEAFSNVHESPILEDDDFDPVPKSTATTIATSEQTTESCDTSPDIISPATSHDFEDLSQGPYDSVAVNGQSITDEDNETD

=== Feature glossary ===
The record interleaves many kinds of information about one protein. Here is each kind framed as the question it answers.

Q: What are the backbone torsion angles?
A: φ (phi) and ψ (psi) are the two rotatable backbone dihedrals per residue: φ is the C(i-1)–N–Cα–C torsion, ψ is the N–Cα–C–N(i+1) torsion, both in degrees on (−180°, 180°]. α-helical residues cluster near (−60°, −45°); β-strand residues near (−120°, +130°). A Ramachandran plot is simply a scatter of (φ, ψ) for every residue.

Q: What is the amino-acid chain?
A: This is the polypeptide sequence — one letter per residue, N-terminus first. Length ranges from a few dozen residues for small domains to over a thousand for large multi-domain proteins.

Q: How mobile is each atom in the crystal?
A: For experimental (PDB) structures, the B-factor (temperature factor) quantifies the positional spread of each atom in the crystal — a combination of thermal vibration and static disorder — in units of Å². High B-factors mark flexible loops or poorly resolved regions; low B-factors mark the rigid, well-ordered core.

Q: Are the domains correctly placed relative to each other?
A: Predicted Aligned Error (PAE) is an AlphaFold confidence matrix: entry (i, j) is the expected error in the position of residue j, in ångströms, when the prediction is superimposed on the true structure at residue i. Low PAE within a block of residues means that block is internally rigid and well-predicted; high PAE between two blocks means their relative placement is uncertain even if each block individually is confident.

Q: How confident is the AlphaFold model at each residue?
A: pLDDT is the predicted lDDT-Cα score: AlphaFold's confidence that the local environment of each residue (all inter-atomic distances within 15 Å) is correctly placed. It is a per-residue number between 0 and 100, with higher meaning more reliable.

Q: What family and function is it annotated with?
A: Functional annotations link the protein to curated databases. InterPro entries identify conserved domains and families by matching the sequence against member-database signatures (Pfam, PROSITE, CDD, …). Gene Ontology (GO) terms describe molecular function, biological process, and cellular component in a controlled vocabulary. CATH places the structure in a hierarchical fold classification (Class/Architecture/Topology/Homologous-superfamily). The organism is the source species.

Q: How big and how compact is the whole molecule?
A: Three whole-structure scalars: the radius of gyration (RMS dis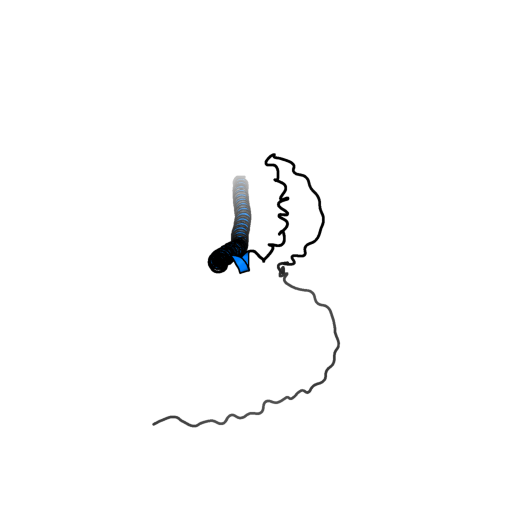tance of Cα from centroid, in Å), the count of Cα–Cα contacts (pairs closer than 8 Å and separated by more than four residues in sequence — i.e. tertiary, not local, contacts), and the bounding-box dimensions. Together they distinguish compact globular folds from extended fibres or disordered chains.

Q: What known structures does this most resemble?
A: The Foldseek neighbor list gives the closest experimentally determined structures in the PDB, ranked by structural alignment. TM-score near 1 means near-identical fold; near 0.3 means only rough topology match. This is how one finds what a novel AlphaFold prediction most resembles in the solved-structure universe.

Q: Which residues are buried vs exposed?
A: SASA measures how much of the protein is reachable by solvent. It is computed by rolling a water-sized probe over the atomic surface and summing the exposed area (Å²). Per-residue SASA distinguishes core (buried, low SASA) from surface (exposed, high SASA) residues; total SASA is a whole-molecule size measure.

Q: Which residues are in helices, strands, or loops?
A: Eight-state secondary structure (DSSP): H is the canonical α-helix, G the tighter 3₁₀-helix, I the wider π-helix; E/B are β-structure, T and S are turns and bends, and '-' is everything else. DSSP derives these from the pattern of main-chain N–H···O=C hydrogen bonds, not from the sequence.

Q: Where is each backbone atom in 3D?
A: Structure coordinates are given as an mmCIF _atom_site loop: one row per atom with element, residue name, chain id, sequence number, and x/y/z position in Å. Only the four main-chain atoms per residue are included here; side chains are omitted to keep the record compact.

Q: What if only a Cα trace is available?
A: Three-state secondary structure (P-SEA) collapses the eight DSSP classes into helix (a), strand (b), and coil (c). P-SEA assigns these from Cα geometry alone — distances and angles — without requiring backbone oxygens, so it works on any Cα trace.

Q: What do the rendered images show?
A: The six renders are orthographic views along the three Cartesian axes in both directions. Representation (cartoon, sticks, or surface) and color scheme (sequence-rainbow or by-chain) vary across proteins so the training set covers all the common visualization conventions.

Q: What does the local fold look like, residue by residue?
A: Foldseek's 3Di representation compresses backbone geometry into a per-residue letter drawn from a learned twenty-state alphabet. It captures the tertiary interaction pattern around each residue — which residues are packed against it in space, regardless of where they are in sequence.

Q: What do the diagnostic plots show?
A: The contact map is a binary N×N matrix image: pixel (i, j) is dark where Cα_i and Cα_j are within 8 Å and |i−j|>4. Because the |i−j|>4 filter removes local helical contacts, off-diagonal stripes parallel to the main diagonal indicate parallel β-sheets; stripes perpendicular to it indicate antiparallel β-sheets. The Ramachandran plot scatters every residue's (φ, ψ) pair against the sterically allowed regions. The PAE heatmap renders the predicted-aligned-error matrix.